Protein AF-A0A7W2R021-F1 (afdb_monomer_lite)

Secondary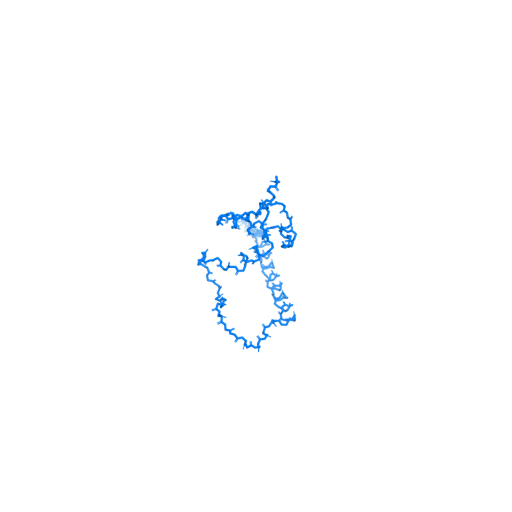 structure (DSSP, 8-state):
---------------HHHHHHHHHHHHHH---HHHHTTSTTPPPHHHHHHHHHS--S---------------------PPPHHHHHHHHHHHHHHHHHHHHHHHHHHHHHHS-------------

Sequence (125 aa):
MASKLTAAKQAKRYNHEERKKLIDEYLNSGVPLSNFCKTKGRPSYQAMKLWLNTPSTTSKTNSQEFFTSSTPASDDRNDPTEHELIQSIANSIAHLEIRLAALKEELEKLIIPPSSNNADFHHLH

Radius of gyration: 28.99 Å; chains: 1; bounding box: 82×42×95 Å

Organism: NCBI:txid2666183

Structure (mmCIF, N/CA/C/O backbone):
data_AF-A0A7W2R021-F1
#
_entry.id   AF-A0A7W2R021-F1
#
loop_
_atom_site.group_PDB
_atom_site.id
_atom_site.type_symbol
_atom_site.label_atom_id
_atom_site.label_alt_id
_atom_site.label_comp_id
_atom_site.label_asym_id
_atom_site.label_entity_id
_atom_site.label_seq_id
_atom_site.pdbx_PDB_ins_code
_atom_site.Cartn_x
_atom_site.Cartn_y
_atom_site.Cartn_z
_atom_site.occupancy
_atom_site.B_iso_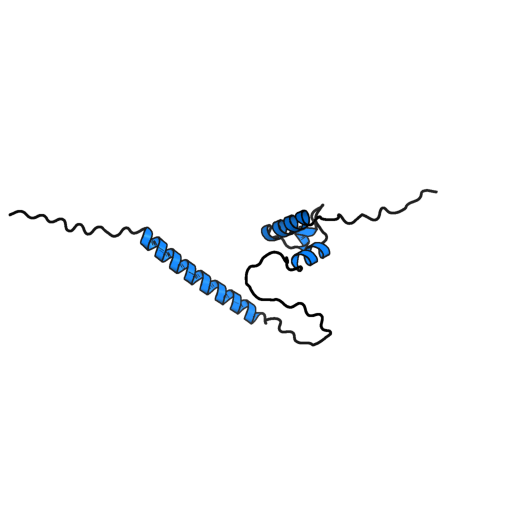or_equiv
_atom_site.auth_seq_id
_atom_site.auth_comp_id
_atom_site.auth_asym_id
_atom_site.auth_atom_id
_atom_site.pdbx_PDB_model_num
ATOM 1 N N . MET A 1 1 ? 19.622 -9.502 -50.542 1.00 35.41 1 MET A N 1
ATOM 2 C CA . MET A 1 1 ? 20.033 -9.846 -49.162 1.00 35.41 1 MET A CA 1
ATOM 3 C C . MET A 1 1 ? 19.155 -9.049 -48.203 1.00 35.41 1 MET A C 1
ATOM 5 O O . MET A 1 1 ? 19.283 -7.834 -48.152 1.00 35.41 1 MET A O 1
ATOM 9 N N . ALA A 1 2 ? 18.187 -9.693 -47.545 1.00 41.56 2 ALA A N 1
ATOM 10 C CA . ALA A 1 2 ? 17.242 -9.034 -46.642 1.00 41.56 2 ALA A CA 1
ATOM 11 C C . ALA A 1 2 ? 17.942 -8.640 -45.331 1.00 41.56 2 ALA A C 1
ATOM 13 O O . ALA A 1 2 ? 18.341 -9.511 -44.559 1.00 41.56 2 ALA A O 1
ATOM 14 N N . SER A 1 3 ? 18.108 -7.338 -45.085 1.00 44.47 3 SER A N 1
ATOM 15 C CA . SER A 1 3 ? 18.721 -6.836 -43.854 1.00 44.47 3 SER A CA 1
ATOM 16 C C . SER A 1 3 ? 17.718 -6.924 -42.701 1.00 44.47 3 SER A C 1
ATOM 18 O O . SER A 1 3 ? 16.858 -6.062 -42.524 1.00 44.47 3 SER A O 1
ATOM 20 N N . LYS A 1 4 ? 17.797 -8.016 -41.933 1.00 54.19 4 LYS A N 1
ATOM 21 C CA . LYS A 1 4 ? 17.194 -8.130 -40.602 1.00 54.19 4 LYS A CA 1
ATOM 22 C C . LYS A 1 4 ? 18.085 -7.372 -39.618 1.00 54.19 4 LYS A C 1
ATOM 24 O O . LYS A 1 4 ? 19.018 -7.947 -39.070 1.00 54.19 4 LYS A O 1
ATOM 29 N N . LEU A 1 5 ? 17.779 -6.103 -39.374 1.00 51.00 5 LEU A N 1
ATOM 30 C CA . LEU A 1 5 ? 18.285 -5.380 -38.209 1.00 51.00 5 LEU A CA 1
ATOM 31 C C . LEU A 1 5 ? 17.110 -5.089 -37.278 1.00 51.00 5 LEU A C 1
ATOM 33 O O . LEU A 1 5 ? 16.323 -4.166 -37.458 1.00 51.00 5 LEU A O 1
ATOM 37 N N . THR A 1 6 ? 16.985 -6.001 -36.319 1.00 44.50 6 THR A N 1
ATOM 38 C CA . THR A 1 6 ? 16.309 -5.896 -35.027 1.00 44.50 6 THR A CA 1
ATOM 39 C C . THR A 1 6 ? 16.040 -4.459 -34.583 1.00 44.50 6 THR A C 1
ATOM 41 O O . THR A 1 6 ? 16.941 -3.760 -34.121 1.00 44.50 6 THR A O 1
ATOM 44 N N . ALA A 1 7 ? 14.771 -4.052 -34.642 1.00 44.12 7 ALA A N 1
ATOM 45 C CA . ALA A 1 7 ? 14.272 -2.911 -33.892 1.00 44.12 7 ALA A CA 1
ATOM 46 C C . ALA A 1 7 ? 14.452 -3.217 -32.398 1.00 44.12 7 ALA A C 1
ATOM 48 O O . ALA A 1 7 ? 13.644 -3.927 -31.794 1.00 44.12 7 ALA A O 1
ATOM 49 N N . ALA A 1 8 ? 15.545 -2.728 -31.809 1.00 48.81 8 ALA A N 1
ATOM 50 C CA . ALA A 1 8 ? 15.694 -2.668 -30.366 1.00 48.81 8 ALA A CA 1
ATOM 51 C C . ALA A 1 8 ? 14.460 -1.936 -29.830 1.00 48.81 8 ALA A C 1
ATOM 53 O O . ALA A 1 8 ? 14.256 -0.753 -30.102 1.00 48.81 8 ALA A O 1
ATOM 54 N N . LYS A 1 9 ? 13.583 -2.690 -29.164 1.00 50.69 9 LYS A N 1
ATOM 55 C CA . LYS A 1 9 ? 12.313 -2.240 -28.599 1.00 50.69 9 LYS A CA 1
ATOM 56 C C . LYS A 1 9 ? 12.640 -1.092 -27.645 1.00 50.69 9 LYS A C 1
ATOM 58 O O . LYS A 1 9 ? 13.074 -1.342 -26.524 1.00 50.69 9 LYS A O 1
ATOM 63 N N . GLN A 1 10 ? 12.541 0.151 -28.121 1.00 52.88 10 GLN A N 1
ATOM 64 C CA . GLN A 1 10 ? 12.890 1.324 -27.328 1.00 52.88 10 GLN A CA 1
ATOM 65 C C . GLN A 1 10 ? 12.062 1.260 -26.046 1.00 52.88 10 GLN A C 1
ATOM 67 O O . GLN A 1 10 ? 10.831 1.223 -26.096 1.00 52.88 10 GLN A O 1
ATOM 72 N N . ALA A 1 11 ? 12.738 1.145 -24.902 1.00 59.03 11 ALA A N 1
ATOM 73 C CA . ALA A 1 11 ? 12.073 1.144 -23.612 1.00 59.03 11 ALA A CA 1
ATOM 74 C C . ALA A 1 11 ? 11.250 2.432 -23.528 1.00 59.03 11 ALA A C 1
ATOM 76 O O . ALA A 1 11 ? 11.811 3.524 -23.640 1.00 59.03 11 ALA A O 1
ATOM 77 N N . LYS A 1 12 ? 9.922 2.299 -23.402 1.00 68.00 12 LYS A N 1
ATOM 78 C CA . LYS A 1 12 ? 9.007 3.438 -23.278 1.00 68.00 12 LYS A CA 1
ATOM 79 C C . LYS A 1 12 ? 9.564 4.373 -22.203 1.00 68.00 12 LYS A C 1
ATOM 81 O O . LYS A 1 12 ? 9.716 3.971 -21.049 1.00 68.00 12 LYS A O 1
ATOM 86 N N . ARG A 1 13 ? 9.938 5.591 -22.599 1.00 77.12 13 ARG A N 1
ATOM 87 C CA . ARG A 1 13 ? 10.451 6.604 -21.677 1.00 77.12 13 ARG A CA 1
ATOM 88 C C . ARG A 1 13 ? 9.255 7.247 -20.995 1.00 77.12 13 ARG A C 1
ATOM 90 O O . ARG A 1 13 ? 8.522 7.986 -21.632 1.00 77.12 13 ARG A O 1
ATOM 97 N N . TYR A 1 14 ? 9.058 6.923 -19.723 1.00 82.62 14 TYR A N 1
ATOM 98 C CA . TYR A 1 14 ? 8.029 7.551 -18.900 1.00 82.62 14 TYR A CA 1
ATOM 99 C C . TYR A 1 14 ? 8.512 8.920 -18.435 1.00 82.62 14 TYR A C 1
ATOM 101 O O . TYR A 1 14 ? 9.616 9.022 -17.873 1.00 82.62 14 TYR A O 1
ATOM 109 N N . ASN A 1 15 ? 7.687 9.942 -18.642 1.00 85.75 15 ASN A N 1
ATOM 110 C CA . ASN A 1 15 ? 7.913 11.275 -18.101 1.00 85.75 15 ASN A CA 1
ATOM 111 C C . ASN A 1 15 ? 7.646 11.308 -16.584 1.00 85.75 15 ASN A C 1
ATOM 113 O O . ASN A 1 15 ? 7.045 10.384 -16.036 1.00 85.75 15 ASN A O 1
ATOM 117 N N . HIS A 1 16 ? 8.098 12.352 -15.887 1.00 83.56 16 HIS A N 1
ATOM 118 C CA . HIS A 1 16 ? 7.964 12.447 -14.428 1.00 83.56 16 HIS A CA 1
ATOM 119 C C . HIS A 1 16 ? 6.500 12.338 -13.956 1.00 83.56 16 HIS A C 1
ATOM 121 O O . HIS A 1 16 ? 6.200 11.563 -13.049 1.00 83.56 16 HIS A O 1
ATOM 127 N N . GLU A 1 17 ? 5.579 13.027 -14.632 1.00 85.88 17 GLU A N 1
ATOM 128 C CA . GLU A 1 17 ? 4.141 12.981 -14.330 1.00 85.88 17 GLU A CA 1
ATOM 129 C C . GLU A 1 17 ? 3.536 11.587 -14.536 1.00 85.88 17 GLU A C 1
ATOM 131 O O . GLU A 1 17 ? 2.771 11.100 -13.705 1.00 85.88 17 GLU A O 1
ATOM 136 N N . GLU A 1 18 ? 3.922 10.903 -15.617 1.00 87.75 18 GLU A N 1
ATOM 137 C CA . GLU A 1 18 ? 3.457 9.544 -15.898 1.00 87.75 18 GLU A CA 1
ATOM 138 C C . GLU A 1 18 ? 3.954 8.559 -14.839 1.00 87.75 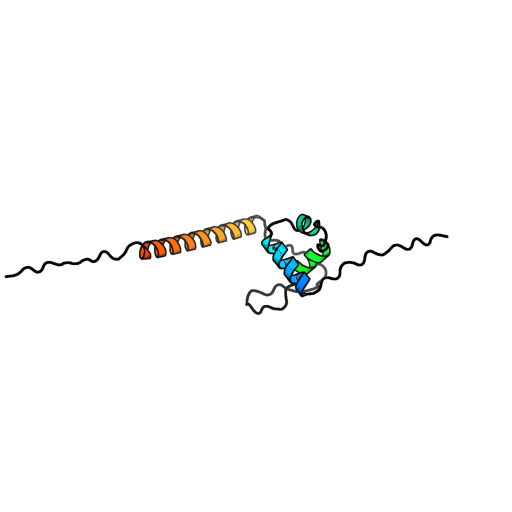18 GLU A C 1
ATOM 140 O O . GLU A 1 18 ? 3.201 7.683 -14.418 1.00 87.75 18 GLU A O 1
ATOM 145 N N . ARG A 1 19 ? 5.206 8.708 -14.382 1.00 89.12 19 ARG A N 1
ATOM 146 C CA . ARG A 1 19 ? 5.757 7.889 -13.293 1.00 89.12 19 ARG A CA 1
ATOM 147 C C . ARG A 1 19 ? 4.948 8.079 -12.021 1.00 89.12 19 ARG A C 1
ATOM 149 O O . ARG A 1 19 ? 4.528 7.086 -11.441 1.00 89.12 19 ARG A O 1
ATOM 156 N N . LYS A 1 20 ? 4.684 9.330 -11.632 1.00 88.12 20 LYS A N 1
ATOM 157 C CA . LYS A 1 20 ? 3.888 9.647 -10.441 1.00 88.12 20 LYS A CA 1
ATOM 158 C C . LYS A 1 20 ? 2.498 9.017 -10.519 1.00 88.12 20 LYS A C 1
ATOM 160 O O . LYS A 1 20 ? 2.123 8.266 -9.628 1.00 88.12 20 LYS A O 1
ATOM 165 N N . LYS A 1 21 ? 1.791 9.210 -11.637 1.00 90.62 21 LYS A N 1
ATOM 166 C CA . LYS A 1 21 ? 0.460 8.625 -11.851 1.00 90.62 21 LYS A CA 1
ATOM 167 C C . LYS A 1 21 ? 0.467 7.097 -11.751 1.00 90.62 21 LYS A C 1
ATOM 169 O O . LYS A 1 21 ? -0.445 6.517 -11.176 1.00 90.62 21 LYS A O 1
ATOM 174 N N . LEU A 1 22 ? 1.484 6.443 -12.310 1.00 90.69 22 LEU A N 1
ATOM 175 C CA . LEU A 1 22 ? 1.616 4.986 -12.269 1.00 90.69 22 LEU A CA 1
ATOM 176 C C . LEU A 1 22 ? 1.919 4.458 -10.862 1.00 90.69 22 LEU A C 1
ATOM 178 O O . LEU A 1 22 ? 1.430 3.384 -10.515 1.00 90.69 22 LEU A O 1
ATOM 182 N N . ILE A 1 23 ? 2.715 5.188 -10.078 1.00 90.56 23 ILE A N 1
ATOM 183 C CA . ILE A 1 23 ? 2.987 4.869 -8.672 1.00 90.56 23 ILE A CA 1
ATOM 184 C C . ILE A 1 23 ? 1.701 5.013 -7.857 1.00 90.56 23 ILE A C 1
ATOM 186 O O . ILE A 1 23 ? 1.319 4.067 -7.175 1.00 90.56 23 ILE A O 1
ATOM 190 N N . ASP A 1 24 ? 1.001 6.142 -7.992 1.00 91.06 24 ASP A N 1
ATOM 191 C CA . ASP A 1 24 ? -0.258 6.396 -7.287 1.00 91.06 24 ASP A CA 1
ATOM 192 C C . ASP A 1 24 ? -1.302 5.324 -7.629 1.00 91.06 24 ASP A C 1
ATOM 194 O O . ASP A 1 24 ? -1.964 4.774 -6.751 1.00 91.06 24 ASP A O 1
ATOM 198 N N . GLU A 1 25 ? -1.430 4.962 -8.905 1.00 91.88 25 GLU A N 1
ATOM 199 C CA . GLU A 1 25 ? -2.352 3.913 -9.337 1.00 91.88 25 GLU A CA 1
ATOM 200 C C . GLU A 1 25 ? -1.985 2.540 -8.756 1.00 91.88 25 GLU A C 1
ATOM 202 O O . GLU A 1 25 ? -2.868 1.805 -8.319 1.00 91.88 25 GLU A O 1
ATOM 207 N N . TYR A 1 26 ? -0.694 2.197 -8.707 1.00 91.69 26 TYR A N 1
ATOM 208 C CA . TYR A 1 26 ? -0.238 0.960 -8.075 1.00 91.69 26 TYR A CA 1
ATOM 209 C C . TYR A 1 26 ? -0.586 0.930 -6.582 1.00 91.69 26 TYR A C 1
ATOM 211 O O . TYR A 1 26 ? -1.192 -0.042 -6.128 1.00 91.69 26 TYR A O 1
ATOM 219 N N . LEU A 1 27 ? -0.280 2.000 -5.843 1.00 88.50 27 LEU A N 1
ATOM 220 C CA . LEU A 1 27 ? -0.547 2.095 -4.404 1.00 88.50 27 LEU A CA 1
ATOM 221 C C . LEU A 1 27 ? -2.043 1.970 -4.077 1.00 88.50 27 LEU A C 1
ATOM 223 O O . LEU A 1 27 ? -2.399 1.339 -3.088 1.00 88.50 27 LEU A O 1
ATOM 227 N N . ASN A 1 28 ? -2.916 2.499 -4.938 1.00 90.62 28 ASN A N 1
ATOM 228 C CA . ASN A 1 28 ? -4.368 2.406 -4.766 1.00 90.62 28 ASN A CA 1
ATOM 229 C C . ASN A 1 28 ? -4.969 1.070 -5.236 1.00 90.62 28 ASN A C 1
ATOM 231 O O . ASN A 1 28 ? -6.087 0.730 -4.860 1.00 90.62 28 ASN A O 1
ATOM 235 N N . SER A 1 29 ? -4.266 0.310 -6.080 1.00 88.38 29 SER A N 1
ATOM 236 C CA . SER A 1 29 ? -4.821 -0.898 -6.705 1.00 88.38 29 SER A CA 1
ATOM 237 C C . SER A 1 29 ? -4.881 -2.122 -5.788 1.00 88.38 29 SER A C 1
ATOM 239 O O . SER A 1 29 ? -5.651 -3.041 -6.057 1.00 88.38 29 SER A O 1
ATOM 241 N N . GLY A 1 30 ? -4.038 -2.184 -4.750 1.00 86.44 30 GLY A N 1
ATOM 242 C CA . GLY A 1 30 ? -3.931 -3.343 -3.855 1.00 86.44 30 GLY A CA 1
ATOM 243 C C . GLY A 1 30 ? -3.441 -4.639 -4.523 1.00 86.44 30 GLY A C 1
ATOM 244 O O . GLY A 1 30 ? -3.435 -5.691 -3.887 1.00 86.44 30 GLY A O 1
ATOM 245 N N . VAL A 1 31 ? -3.027 -4.600 -5.797 1.00 90.75 31 VAL A N 1
ATOM 246 C CA . VAL A 1 31 ? -2.529 -5.785 -6.509 1.00 90.75 31 VAL A CA 1
ATOM 247 C C . VAL A 1 31 ? -1.017 -5.944 -6.321 1.00 90.75 31 VAL A C 1
ATOM 249 O O . VAL A 1 31 ? -0.302 -4.947 -6.221 1.00 90.75 31 VAL A O 1
ATOM 252 N N . PRO A 1 32 ? -0.472 -7.174 -6.354 1.00 90.94 32 PRO A N 1
ATOM 253 C CA . PRO A 1 32 ? 0.972 -7.379 -6.291 1.00 90.94 32 PRO A CA 1
ATOM 254 C C . PRO A 1 32 ? 1.709 -6.687 -7.444 1.00 90.94 32 PRO A C 1
ATOM 256 O O . PRO A 1 32 ? 1.276 -6.757 -8.599 1.00 90.94 32 PRO A O 1
ATOM 259 N N . LEU A 1 33 ? 2.880 -6.108 -7.161 1.00 88.62 33 LEU A N 1
ATOM 260 C CA . LEU A 1 33 ? 3.722 -5.400 -8.139 1.00 88.62 33 LEU A CA 1
ATOM 261 C C . LEU A 1 33 ? 3.999 -6.220 -9.408 1.00 88.62 33 LEU A C 1
ATOM 263 O O . LEU A 1 33 ? 3.981 -5.706 -10.528 1.00 88.62 33 LEU A O 1
ATOM 267 N N . SER A 1 34 ? 4.217 -7.525 -9.242 1.00 89.38 34 SER A N 1
ATOM 268 C CA . SER A 1 34 ? 4.442 -8.461 -10.345 1.00 89.38 34 SER A CA 1
ATOM 269 C C . SER A 1 34 ? 3.239 -8.568 -11.284 1.00 89.38 34 SER A C 1
ATOM 271 O O . SER A 1 34 ? 3.426 -8.722 -12.488 1.00 89.38 34 SER A O 1
ATOM 273 N N . ASN A 1 35 ? 2.017 -8.464 -10.764 1.00 89.38 35 ASN A N 1
ATOM 274 C CA . ASN A 1 35 ? 0.791 -8.492 -11.554 1.00 89.38 35 ASN A CA 1
ATOM 275 C C . ASN A 1 35 ? 0.495 -7.122 -12.167 1.00 89.38 35 ASN A C 1
ATOM 277 O O . ASN A 1 35 ? 0.133 -7.055 -13.341 1.00 89.38 35 ASN A O 1
ATOM 281 N N . PHE A 1 36 ? 0.760 -6.037 -11.434 1.00 91.31 36 PHE A N 1
ATOM 282 C CA . PHE A 1 36 ? 0.643 -4.676 -11.954 1.00 91.31 36 PHE A CA 1
ATOM 283 C C . PHE A 1 36 ? 1.500 -4.481 -13.217 1.00 91.31 36 PHE A C 1
ATOM 285 O O . PHE A 1 36 ? 0.999 -4.076 -14.266 1.00 91.31 36 PHE A O 1
ATOM 292 N N . CYS A 1 37 ? 2.779 -4.866 -13.162 1.00 90.00 37 CYS A N 1
ATOM 293 C CA . CYS A 1 37 ? 3.736 -4.688 -14.259 1.00 90.00 37 CYS A CA 1
ATOM 294 C C . CYS A 1 37 ? 3.537 -5.631 -15.461 1.00 90.00 37 CYS A C 1
ATOM 296 O O . CYS A 1 37 ? 4.127 -5.392 -16.513 1.00 90.00 37 CYS A O 1
ATOM 298 N N . LYS A 1 38 ? 2.724 -6.692 -15.347 1.00 87.75 38 LYS A N 1
ATOM 299 C CA . LYS A 1 38 ? 2.416 -7.599 -16.475 1.00 87.75 38 LYS A CA 1
ATOM 300 C C . LYS A 1 38 ? 1.434 -6.992 -17.479 1.00 87.75 38 LYS A C 1
ATOM 302 O O . LYS A 1 38 ? 1.347 -7.465 -18.612 1.00 87.75 38 LYS A O 1
ATOM 307 N N . THR A 1 39 ? 0.697 -5.954 -17.086 1.00 85.38 39 THR A N 1
ATOM 308 C CA . THR A 1 39 ? -0.301 -5.318 -17.954 1.00 85.38 39 THR A CA 1
ATOM 309 C C . THR A 1 39 ? 0.380 -4.578 -19.111 1.00 85.38 39 THR A C 1
ATOM 311 O O . THR A 1 39 ? 1.384 -3.887 -18.930 1.00 85.38 39 THR A O 1
ATOM 314 N N . LYS A 1 40 ? -0.160 -4.705 -20.331 1.00 80.44 40 LYS A N 1
ATOM 315 C CA . LYS A 1 40 ? 0.398 -4.031 -21.515 1.00 80.44 40 LYS A CA 1
ATOM 316 C C . LYS A 1 40 ? 0.426 -2.512 -21.304 1.00 80.44 40 LYS A C 1
ATOM 318 O O . LYS A 1 40 ? -0.557 -1.922 -20.874 1.00 80.44 40 LYS A O 1
ATOM 323 N N . GLY A 1 41 ? 1.557 -1.883 -21.627 1.00 79.31 41 GLY A N 1
ATOM 324 C CA . GLY A 1 41 ? 1.747 -0.434 -21.483 1.00 79.31 41 GLY A CA 1
ATOM 325 C C . GLY A 1 41 ? 2.236 0.026 -20.106 1.00 79.31 41 GLY A C 1
ATOM 326 O O . GLY A 1 41 ? 2.417 1.232 -19.925 1.00 79.31 41 GLY A O 1
ATOM 327 N N . ARG A 1 42 ? 2.478 -0.909 -19.174 1.00 86.88 42 ARG A N 1
ATOM 328 C CA . ARG A 1 42 ? 3.057 -0.651 -17.849 1.00 86.88 42 ARG A CA 1
ATOM 329 C C . ARG A 1 42 ? 4.588 -0.699 -17.850 1.00 86.88 42 ARG A C 1
ATOM 331 O O . ARG A 1 42 ? 5.196 -1.280 -18.757 1.00 86.88 42 ARG A O 1
ATOM 338 N N . PRO A 1 43 ? 5.232 -0.066 -16.854 1.00 87.81 43 PRO A N 1
ATOM 339 C CA . PRO A 1 43 ? 6.676 -0.139 -16.681 1.00 87.81 43 PRO A CA 1
ATOM 340 C C . PRO A 1 43 ? 7.119 -1.558 -16.329 1.00 87.81 43 PRO A C 1
ATOM 342 O O . PRO A 1 43 ? 6.350 -2.356 -15.790 1.00 87.81 43 PRO A O 1
ATOM 345 N N . SER A 1 44 ? 8.389 -1.860 -16.605 1.00 88.75 44 SER A N 1
ATOM 346 C CA . SER A 1 44 ? 8.982 -3.116 -16.154 1.00 88.75 44 SER A CA 1
ATOM 347 C C . SER A 1 44 ? 8.997 -3.178 -14.627 1.00 88.75 44 SER A C 1
ATOM 349 O O . SER A 1 44 ? 9.074 -2.152 -13.949 1.00 88.75 44 SER A O 1
ATOM 351 N N . TYR A 1 45 ? 8.984 -4.398 -14.091 1.00 88.88 45 TYR A N 1
ATOM 352 C CA . TYR A 1 45 ? 9.068 -4.630 -12.650 1.00 88.88 45 TYR A CA 1
ATOM 353 C C . TYR A 1 45 ? 10.265 -3.911 -12.014 1.00 88.88 45 TYR A C 1
ATOM 355 O O . TYR A 1 45 ? 10.121 -3.255 -10.989 1.00 88.88 45 TYR A O 1
ATOM 363 N N . GLN A 1 46 ? 11.432 -3.971 -12.666 1.00 88.12 46 GLN A N 1
ATOM 364 C CA . GLN A 1 46 ? 12.652 -3.318 -12.182 1.00 88.12 46 GLN A CA 1
ATOM 365 C C . GLN A 1 46 ? 12.525 -1.790 -12.160 1.00 88.12 46 GLN A C 1
ATOM 367 O O . GLN A 1 46 ? 12.945 -1.157 -11.197 1.00 88.12 46 GLN A O 1
ATOM 372 N N . ALA A 1 47 ? 11.908 -1.197 -13.188 1.00 88.06 47 ALA A N 1
ATOM 373 C CA . ALA A 1 47 ? 11.689 0.246 -13.233 1.00 88.06 47 ALA A CA 1
ATOM 374 C C . ALA A 1 47 ? 10.709 0.698 -12.144 1.00 88.06 47 ALA A C 1
ATOM 376 O O . ALA A 1 47 ? 10.986 1.663 -11.441 1.00 88.06 47 ALA A O 1
ATOM 377 N N . MET A 1 48 ? 9.602 -0.027 -11.964 1.00 89.12 48 MET A N 1
ATOM 378 C CA . MET A 1 48 ? 8.619 0.312 -10.938 1.00 89.12 48 MET A CA 1
ATOM 379 C C . MET A 1 48 ? 9.183 0.130 -9.525 1.00 89.12 48 MET A C 1
ATOM 381 O O . MET A 1 48 ? 9.004 1.000 -8.679 1.00 89.12 48 MET A O 1
ATOM 385 N N . LYS A 1 49 ? 9.934 -0.952 -9.281 1.00 89.75 49 LYS A N 1
ATOM 386 C CA . LYS A 1 49 ? 10.635 -1.175 -8.010 1.00 89.75 49 LYS A CA 1
ATOM 387 C C . LYS A 1 49 ? 11.609 -0.033 -7.695 1.00 89.75 49 LYS A C 1
ATOM 389 O O . LYS A 1 49 ? 11.647 0.437 -6.565 1.00 89.75 49 LYS A O 1
ATOM 394 N N . LEU A 1 50 ? 12.361 0.441 -8.692 1.00 88.19 50 LEU A N 1
ATOM 395 C CA . LEU A 1 50 ? 13.265 1.581 -8.529 1.00 88.19 50 LEU A CA 1
ATOM 396 C C . LEU A 1 50 ? 12.504 2.862 -8.159 1.00 88.19 50 LEU A C 1
ATOM 398 O O . LEU A 1 50 ? 12.937 3.591 -7.272 1.00 88.19 50 LEU A O 1
ATOM 402 N N . TRP A 1 51 ? 11.374 3.134 -8.814 1.00 90.06 51 TRP A N 1
ATOM 403 C CA . TRP A 1 51 ? 10.582 4.336 -8.541 1.00 90.06 51 TRP A CA 1
ATOM 404 C C . TRP A 1 51 ? 9.957 4.335 -7.148 1.00 90.06 51 TRP A C 1
ATOM 406 O O . TRP A 1 51 ? 9.943 5.377 -6.507 1.00 90.06 51 TRP A O 1
ATOM 416 N N . LEU A 1 52 ? 9.500 3.177 -6.665 1.00 87.69 52 LEU A N 1
ATOM 417 C CA . LEU A 1 52 ? 8.962 3.029 -5.309 1.00 87.69 52 LEU A CA 1
ATOM 418 C C . LEU A 1 52 ? 10.035 3.209 -4.226 1.00 87.69 52 LEU A C 1
ATOM 420 O O . LEU A 1 52 ? 9.739 3.721 -3.154 1.00 87.69 52 LEU A O 1
ATOM 424 N N . ASN A 1 53 ? 11.280 2.827 -4.517 1.00 83.75 53 ASN A N 1
ATOM 425 C CA . ASN A 1 53 ? 12.405 2.958 -3.588 1.00 83.75 53 ASN A CA 1
ATOM 426 C C . ASN A 1 53 ? 13.087 4.333 -3.637 1.00 83.75 53 ASN A C 1
ATOM 428 O O . ASN A 1 53 ? 13.997 4.585 -2.852 1.00 83.75 53 ASN A O 1
ATOM 432 N N . THR A 1 54 ? 12.714 5.203 -4.577 1.00 77.38 54 THR A N 1
ATOM 433 C CA . THR A 1 54 ? 13.305 6.540 -4.666 1.00 77.38 54 THR A CA 1
ATOM 434 C C . THR A 1 54 ? 12.507 7.467 -3.749 1.00 77.38 54 THR A C 1
ATOM 436 O O . THR A 1 54 ? 11.345 7.737 -4.060 1.00 77.38 54 THR A O 1
ATOM 439 N N . PRO A 1 55 ? 13.073 7.971 -2.636 1.00 59.06 55 PRO A N 1
ATOM 440 C CA . PRO A 1 55 ? 12.366 8.923 -1.792 1.00 59.06 55 PRO A CA 1
ATOM 441 C C . PRO A 1 55 ? 12.049 10.169 -2.626 1.00 59.06 55 PRO A C 1
ATOM 443 O O . PRO A 1 55 ? 12.947 10.820 -3.162 1.00 59.06 55 PRO A O 1
ATOM 446 N N . SER A 1 56 ? 10.759 10.471 -2.788 1.00 57.75 56 SER A N 1
ATOM 447 C CA . SER A 1 56 ? 10.308 11.696 -3.446 1.00 57.75 56 SER A CA 1
ATOM 448 C C . SER A 1 56 ? 10.862 12.888 -2.666 1.00 57.75 56 SER A C 1
ATOM 450 O O . SER A 1 56 ? 10.393 13.199 -1.575 1.00 57.75 56 SER A O 1
ATOM 452 N N . THR A 1 57 ? 11.857 13.578 -3.217 1.00 51.00 57 THR A N 1
ATOM 453 C CA . THR A 1 57 ? 12.515 14.745 -2.601 1.00 51.00 57 THR A CA 1
ATOM 454 C C . THR A 1 57 ? 11.622 15.992 -2.535 1.00 51.00 57 THR A C 1
ATOM 456 O O . THR A 1 57 ? 12.091 17.088 -2.244 1.00 51.00 57 THR A O 1
ATOM 459 N N . THR A 1 58 ? 10.315 15.854 -2.768 1.00 49.50 58 THR A N 1
ATOM 460 C CA . THR A 1 58 ? 9.328 16.933 -2.660 1.00 49.50 58 THR A CA 1
ATOM 461 C C . THR A 1 58 ? 8.179 16.520 -1.749 1.00 49.50 58 THR A C 1
ATOM 463 O O . THR A 1 58 ? 7.101 16.184 -2.217 1.00 49.50 58 THR A O 1
ATOM 466 N N . SER A 1 59 ? 8.440 16.547 -0.442 1.00 41.94 59 SER A N 1
ATOM 467 C CA . SER A 1 59 ? 7.462 16.862 0.608 1.00 41.94 59 SER A CA 1
ATOM 468 C C . SER A 1 59 ? 8.216 17.121 1.908 1.00 41.94 59 SER A C 1
ATOM 470 O O . SER A 1 59 ? 8.693 16.201 2.565 1.00 41.94 59 SER A O 1
ATOM 472 N N . LYS A 1 60 ? 8.324 18.398 2.294 1.00 48.88 60 LYS A N 1
ATOM 473 C CA . LYS A 1 60 ? 8.593 18.780 3.682 1.00 48.88 60 LYS A CA 1
ATOM 474 C C . LYS A 1 60 ? 7.394 18.333 4.514 1.00 48.88 60 LYS A C 1
ATOM 476 O O . LYS A 1 60 ? 6.433 19.079 4.675 1.00 48.88 60 LYS A O 1
ATOM 481 N N . THR A 1 61 ? 7.429 17.121 5.041 1.00 45.25 61 THR A N 1
ATOM 482 C CA . THR A 1 61 ? 6.619 16.772 6.204 1.00 45.25 61 THR A CA 1
ATOM 483 C C . THR A 1 61 ? 7.451 15.844 7.065 1.00 45.25 61 THR A C 1
ATOM 485 O O . THR A 1 61 ? 7.786 14.730 6.687 1.00 45.25 61 THR A O 1
ATOM 488 N N . ASN A 1 62 ? 7.866 16.425 8.180 1.00 50.56 62 ASN A N 1
ATOM 489 C CA . ASN A 1 62 ? 8.586 15.852 9.298 1.00 50.56 62 ASN A CA 1
ATOM 490 C C . ASN A 1 62 ? 8.187 14.391 9.560 1.00 50.56 62 ASN A C 1
ATOM 492 O O . ASN A 1 62 ? 7.076 14.157 10.027 1.00 50.56 62 ASN A O 1
ATOM 496 N N . SER A 1 63 ? 9.066 13.440 9.233 1.00 46.41 63 SER A N 1
ATOM 497 C CA . SER A 1 63 ? 9.133 12.088 9.807 1.00 46.41 63 SER A CA 1
ATOM 498 C C . SER A 1 63 ? 10.404 11.397 9.309 1.00 46.41 63 SER A C 1
ATOM 500 O O . SER A 1 63 ? 10.420 10.802 8.240 1.00 46.41 63 SER A O 1
ATOM 502 N N . GLN A 1 64 ? 11.453 11.533 10.121 1.00 45.06 64 GLN A N 1
ATOM 503 C CA . GLN A 1 64 ? 12.534 10.568 10.333 1.00 45.06 64 GLN A CA 1
ATOM 504 C C . GLN A 1 64 ? 13.368 10.151 9.108 1.00 45.06 64 GLN A C 1
ATOM 506 O O . GLN A 1 64 ? 12.967 9.364 8.256 1.00 45.06 64 GLN A O 1
ATOM 511 N N . GLU A 1 65 ? 14.587 10.686 9.071 1.00 55.84 65 GLU A N 1
ATOM 512 C CA . GLU A 1 65 ? 15.602 10.395 8.067 1.00 55.84 65 GLU A CA 1
ATOM 513 C C . GLU A 1 65 ? 15.891 8.893 7.963 1.00 55.84 65 GLU A C 1
ATOM 515 O O . GLU A 1 65 ? 16.252 8.251 8.950 1.00 55.84 65 GLU A O 1
ATOM 520 N N . PHE A 1 66 ? 15.772 8.342 6.751 1.00 50.03 66 PHE A N 1
ATOM 521 C CA . PHE A 1 66 ? 16.291 7.018 6.429 1.00 50.03 66 PHE A CA 1
ATOM 522 C C . PHE A 1 66 ? 17.496 7.168 5.498 1.00 50.03 66 PHE A C 1
ATOM 524 O O . PHE A 1 66 ? 17.400 7.633 4.362 1.00 50.03 66 PHE A O 1
ATOM 531 N N . PHE A 1 67 ? 18.640 6.823 6.076 1.00 52.25 67 PHE A N 1
ATOM 532 C CA . PHE A 1 67 ? 20.011 6.977 5.617 1.00 52.25 67 PHE A CA 1
ATOM 533 C C . PHE A 1 67 ? 20.277 6.561 4.163 1.00 52.25 67 PHE A C 1
ATOM 535 O O . PHE A 1 67 ? 20.069 5.417 3.763 1.00 52.25 67 PHE A O 1
ATOM 542 N N . THR A 1 68 ? 20.912 7.465 3.418 1.00 57.66 68 THR A N 1
ATOM 543 C CA . THR A 1 68 ? 21.864 7.109 2.363 1.00 57.66 68 THR A CA 1
ATOM 544 C C . THR A 1 68 ? 23.254 6.993 2.985 1.00 57.66 68 THR A C 1
ATOM 546 O O . THR A 1 68 ? 23.862 8.015 3.290 1.00 57.66 68 THR A O 1
ATOM 549 N N . SER A 1 69 ? 23.781 5.779 3.127 1.00 42.53 69 SER A N 1
ATOM 550 C CA . SER A 1 69 ? 25.224 5.571 3.273 1.00 42.53 69 SER A CA 1
ATOM 551 C C . SER A 1 69 ? 25.642 4.335 2.495 1.00 42.53 69 SER A C 1
ATOM 553 O O . SER A 1 69 ? 25.354 3.201 2.864 1.00 42.53 69 SER A O 1
ATOM 555 N N . SER A 1 70 ? 26.323 4.591 1.383 1.00 50.28 70 SER A N 1
ATOM 556 C CA . SER A 1 70 ? 27.150 3.621 0.685 1.00 50.28 70 SER A CA 1
ATOM 557 C C . SER A 1 70 ? 28.360 3.303 1.567 1.00 50.28 70 SER A C 1
ATOM 559 O O . SER A 1 70 ? 29.351 4.030 1.541 1.00 50.28 70 SER A O 1
ATOM 561 N N . THR A 1 71 ? 28.289 2.229 2.346 1.00 42.19 71 THR A N 1
ATOM 562 C CA . THR A 1 71 ? 29.436 1.645 3.056 1.00 42.19 71 THR A CA 1
ATOM 563 C C . THR A 1 71 ? 29.571 0.170 2.667 1.00 42.19 71 THR A C 1
ATOM 565 O O . THR A 1 71 ? 28.564 -0.538 2.596 1.00 42.19 71 THR A O 1
ATOM 568 N N . PRO A 1 72 ? 30.787 -0.318 2.357 1.00 43.62 72 PRO A N 1
ATOM 569 C CA . PRO A 1 72 ? 31.005 -1.722 2.047 1.00 43.62 72 PRO A CA 1
ATOM 570 C C . PRO A 1 72 ? 30.968 -2.546 3.340 1.00 43.62 72 PRO A C 1
ATOM 572 O O . PRO A 1 72 ? 31.566 -2.154 4.334 1.00 43.62 72 PRO A O 1
ATOM 575 N N . ALA A 1 73 ? 30.264 -3.680 3.285 1.00 49.56 73 ALA A N 1
ATOM 576 C CA . ALA A 1 73 ? 30.331 -4.823 4.198 1.00 49.56 73 ALA A CA 1
ATOM 577 C C . ALA A 1 73 ? 30.630 -4.513 5.682 1.00 49.56 73 ALA A C 1
ATOM 579 O O . ALA A 1 73 ? 31.773 -4.544 6.135 1.00 49.56 73 ALA A O 1
ATOM 580 N N . SER A 1 74 ? 29.575 -4.348 6.474 1.00 40.22 74 SER A N 1
ATOM 581 C CA . SER A 1 74 ? 29.569 -4.843 7.850 1.00 40.22 74 SER A CA 1
ATOM 582 C C . SER A 1 74 ? 28.221 -5.502 8.096 1.00 40.22 74 SER A C 1
ATOM 584 O O . SER A 1 74 ? 27.165 -4.925 7.853 1.00 40.22 74 SER A O 1
ATOM 586 N N . ASP A 1 75 ? 28.322 -6.774 8.439 1.00 45.56 75 ASP A N 1
ATOM 587 C CA . ASP A 1 75 ? 27.262 -7.687 8.815 1.00 45.56 75 ASP A CA 1
ATOM 588 C C . ASP A 1 75 ? 26.628 -7.167 10.112 1.00 45.56 75 ASP A C 1
ATOM 590 O O . ASP A 1 75 ? 27.213 -7.305 11.180 1.00 45.56 75 ASP A O 1
ATOM 5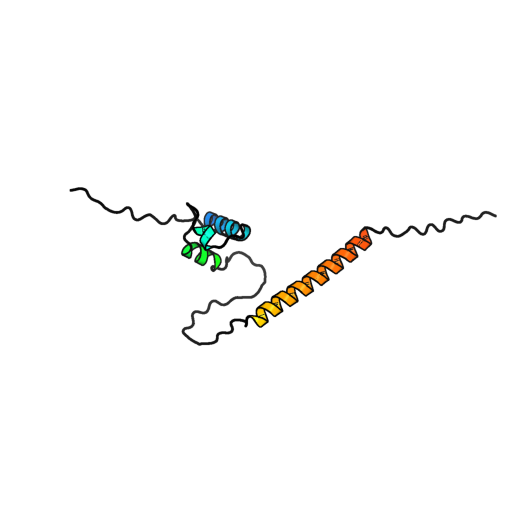94 N N . ASP A 1 76 ? 25.487 -6.487 10.017 1.00 43.97 76 ASP A N 1
ATOM 595 C CA . ASP A 1 76 ? 24.639 -6.215 11.179 1.00 43.97 76 ASP A CA 1
ATOM 596 C C . ASP A 1 76 ? 23.178 -6.220 10.728 1.00 43.97 76 ASP A C 1
ATOM 598 O O . ASP A 1 76 ? 22.560 -5.203 10.399 1.00 43.97 76 ASP A O 1
ATOM 602 N N . ARG A 1 77 ? 22.651 -7.438 10.578 1.00 49.72 77 ARG A N 1
ATOM 603 C CA . ARG A 1 77 ? 21.240 -7.688 10.301 1.00 49.72 77 ARG A CA 1
ATOM 604 C C . ARG A 1 77 ? 20.420 -7.334 11.534 1.00 49.72 77 ARG A C 1
ATOM 606 O O . ARG A 1 77 ? 20.024 -8.214 12.290 1.00 49.72 77 ARG A O 1
ATOM 613 N N . ASN A 1 78 ? 20.096 -6.058 11.678 1.00 53.75 78 ASN A N 1
ATOM 614 C CA . ASN A 1 78 ? 18.987 -5.628 12.518 1.00 53.75 78 ASN A CA 1
ATOM 615 C C . ASN A 1 78 ? 17.686 -5.647 11.691 1.00 53.75 78 ASN A C 1
ATOM 617 O O . ASN A 1 78 ? 16.992 -4.640 11.557 1.00 53.75 78 ASN A O 1
ATOM 621 N N . ASP A 1 79 ? 17.413 -6.785 11.041 1.00 60.81 79 ASP A N 1
ATOM 622 C CA . ASP A 1 79 ? 16.074 -7.073 10.526 1.00 60.81 79 ASP A CA 1
ATOM 623 C C . ASP A 1 79 ? 15.201 -7.315 11.766 1.00 60.81 79 ASP A C 1
ATOM 625 O O . ASP A 1 79 ? 15.521 -8.236 12.527 1.00 60.81 79 ASP A O 1
ATOM 629 N N . PRO A 1 80 ? 14.146 -6.513 12.016 1.00 60.22 80 PRO A N 1
ATOM 630 C CA . PRO A 1 80 ? 13.281 -6.735 13.165 1.00 60.22 80 PRO A CA 1
ATOM 631 C C . PRO A 1 80 ? 12.760 -8.163 13.089 1.00 60.22 80 PRO A C 1
ATOM 633 O O . PRO A 1 80 ? 12.214 -8.591 12.065 1.00 60.22 80 PRO A O 1
ATOM 636 N N . THR A 1 81 ? 12.986 -8.924 14.159 1.00 73.69 81 THR A N 1
ATOM 637 C CA . THR A 1 81 ? 12.521 -10.310 14.213 1.00 73.69 81 THR A CA 1
ATOM 638 C C . THR A 1 81 ? 11.013 -10.330 13.970 1.00 73.69 81 THR A C 1
ATOM 640 O O . THR A 1 81 ? 10.298 -9.395 14.328 1.00 73.69 81 THR A O 1
ATOM 643 N N . GLU A 1 82 ? 10.500 -11.393 13.352 1.00 76.88 82 GLU A N 1
ATOM 644 C CA . GLU A 1 82 ? 9.066 -11.547 13.063 1.00 76.88 82 GLU A CA 1
ATOM 645 C C . GLU A 1 82 ? 8.184 -11.215 14.284 1.00 76.88 82 GLU A C 1
ATOM 647 O O . GLU A 1 82 ? 7.129 -10.596 14.159 1.00 76.88 82 GLU A O 1
ATOM 652 N N . HIS A 1 83 ? 8.678 -11.530 15.483 1.00 75.12 83 HIS A N 1
ATOM 653 C CA . HIS A 1 83 ? 8.045 -11.202 16.753 1.00 75.12 83 HIS A CA 1
ATOM 654 C C . HIS A 1 83 ? 7.910 -9.690 17.015 1.00 75.12 83 HIS A C 1
ATOM 656 O O . HIS A 1 83 ? 6.873 -9.243 17.500 1.00 75.12 83 HIS A O 1
ATOM 662 N N . GLU A 1 84 ? 8.918 -8.878 16.698 1.00 80.44 84 GLU A N 1
ATOM 663 C CA . GLU A 1 84 ? 8.856 -7.416 16.843 1.00 80.44 84 GLU A CA 1
ATOM 664 C C . GLU A 1 84 ? 7.855 -6.792 15.868 1.00 80.44 84 GLU A C 1
ATOM 666 O O . GLU A 1 84 ? 7.118 -5.873 16.235 1.00 80.44 84 GLU A O 1
ATOM 671 N N . LEU A 1 85 ? 7.764 -7.331 14.648 1.00 86.81 85 LEU A N 1
ATOM 672 C CA . LEU A 1 85 ? 6.761 -6.912 13.669 1.00 86.81 85 LEU A CA 1
ATOM 673 C C . LEU A 1 85 ? 5.346 -7.251 14.146 1.00 86.81 85 LEU A C 1
ATOM 675 O O . LEU A 1 85 ? 4.469 -6.386 14.125 1.00 86.81 85 LEU A O 1
ATOM 679 N N . ILE A 1 86 ? 5.130 -8.475 14.635 1.00 88.81 86 ILE A N 1
ATOM 680 C CA . ILE A 1 86 ? 3.845 -8.896 15.208 1.00 88.81 86 ILE A CA 1
ATOM 681 C C . ILE A 1 86 ? 3.478 -8.012 16.405 1.00 88.81 86 ILE A C 1
ATOM 683 O O . ILE A 1 86 ? 2.341 -7.547 16.496 1.00 88.81 86 ILE A O 1
ATOM 687 N N . GLN A 1 87 ? 4.436 -7.716 17.286 1.00 90.44 87 GLN A N 1
ATOM 688 C CA . GLN A 1 87 ? 4.206 -6.854 18.443 1.00 90.44 87 GLN A CA 1
ATOM 689 C C . GLN A 1 87 ? 3.846 -5.422 18.025 1.00 90.44 87 GLN A C 1
ATOM 691 O O . GLN A 1 87 ? 2.944 -4.814 18.600 1.00 90.44 87 GLN A O 1
ATOM 696 N N . SER A 1 88 ? 4.512 -4.885 17.002 1.00 88.88 88 SER A N 1
ATOM 697 C CA . SER A 1 88 ? 4.213 -3.558 16.454 1.00 88.88 88 SER A CA 1
ATOM 698 C C . SER A 1 88 ? 2.801 -3.483 15.862 1.00 88.88 88 SER A C 1
ATOM 700 O O . SER A 1 88 ? 2.057 -2.527 16.113 1.00 88.88 88 SER A O 1
ATOM 702 N N . ILE A 1 89 ? 2.384 -4.530 15.143 1.00 93.62 89 ILE A N 1
ATOM 703 C CA . ILE A 1 89 ? 1.020 -4.655 14.617 1.00 93.62 89 ILE A CA 1
ATOM 704 C C . ILE A 1 89 ? 0.009 -4.738 15.769 1.00 93.62 89 ILE A C 1
ATOM 706 O O . ILE A 1 89 ? -0.975 -3.998 15.763 1.00 93.62 89 ILE A O 1
ATOM 710 N N . ALA A 1 90 ? 0.262 -5.569 16.783 1.00 93.19 90 ALA A N 1
ATOM 711 C CA . ALA A 1 90 ? -0.616 -5.709 17.945 1.00 93.19 90 ALA A CA 1
ATOM 712 C C . ALA A 1 90 ? -0.796 -4.378 18.698 1.00 93.19 90 ALA A C 1
ATOM 714 O O . ALA A 1 90 ? -1.920 -3.989 19.018 1.00 93.19 90 ALA A O 1
ATOM 715 N N . ASN A 1 91 ? 0.292 -3.631 18.902 1.00 93.00 91 ASN A N 1
ATOM 716 C CA . ASN A 1 91 ? 0.252 -2.311 19.533 1.00 93.00 91 ASN A CA 1
ATOM 717 C C . ASN A 1 91 ? -0.562 -1.309 18.701 1.00 93.00 91 ASN A C 1
ATOM 719 O O . ASN A 1 91 ? -1.329 -0.515 19.250 1.00 93.00 91 ASN A O 1
ATOM 723 N N . SER A 1 92 ? -0.423 -1.363 17.375 1.00 94.19 92 SER A N 1
ATOM 724 C CA . SER A 1 92 ? -1.177 -0.503 16.460 1.00 94.19 92 SER A CA 1
ATOM 725 C C . SER A 1 92 ? -2.677 -0.798 16.519 1.00 94.19 92 SER A C 1
ATOM 727 O O . SER A 1 92 ? -3.478 0.134 16.571 1.00 94.19 92 SER A O 1
ATOM 729 N N . ILE A 1 93 ? -3.063 -2.076 16.571 1.00 96.81 93 ILE A N 1
ATOM 730 C CA . ILE A 1 93 ? -4.462 -2.498 16.715 1.00 96.81 93 ILE A CA 1
ATOM 731 C C . ILE A 1 93 ? -5.038 -1.980 18.035 1.00 96.81 93 ILE A C 1
ATOM 733 O O . ILE A 1 93 ? -6.057 -1.294 18.015 1.00 96.81 93 ILE A O 1
ATOM 737 N N . ALA A 1 94 ? -4.349 -2.209 19.155 1.00 95.19 94 ALA A N 1
ATOM 738 C CA . ALA A 1 94 ? -4.813 -1.755 20.465 1.00 95.19 94 ALA A CA 1
ATOM 739 C C . ALA A 1 94 ? -5.017 -0.229 20.509 1.00 95.19 94 ALA A C 1
ATOM 741 O O . ALA A 1 94 ? -6.021 0.267 21.020 1.00 95.19 94 ALA A O 1
ATOM 742 N N . HIS A 1 95 ? -4.096 0.538 19.917 1.00 94.62 95 HIS A N 1
ATOM 743 C CA . HIS A 1 95 ? -4.234 1.991 19.845 1.00 94.62 95 HIS A CA 1
ATO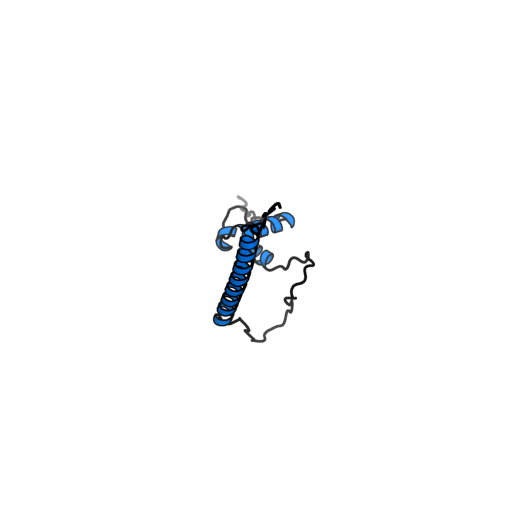M 744 C C . HIS A 1 95 ? -5.448 2.429 19.008 1.00 94.62 95 HIS A C 1
ATOM 746 O O . HIS A 1 95 ? -6.161 3.364 19.384 1.00 94.62 95 HIS A O 1
ATOM 752 N N . LEU A 1 96 ? -5.709 1.756 17.883 1.00 96.69 96 LEU A N 1
ATOM 753 C CA . LEU A 1 96 ? -6.876 2.033 17.044 1.00 96.69 96 LEU A CA 1
ATOM 754 C C . LEU A 1 96 ? -8.189 1.692 17.753 1.00 96.69 96 LEU A C 1
ATOM 756 O O . LEU A 1 96 ? -9.140 2.467 17.657 1.00 96.69 96 LEU A O 1
ATOM 760 N N . GLU A 1 97 ? -8.237 0.588 18.495 1.00 95.75 97 GLU A N 1
ATOM 761 C CA . GLU A 1 97 ? -9.412 0.196 19.279 1.00 95.75 97 GLU A CA 1
ATOM 762 C C . GLU A 1 97 ? -9.750 1.233 20.355 1.00 95.75 97 GLU A C 1
ATOM 764 O O . GLU A 1 97 ? -10.909 1.630 20.477 1.00 95.75 97 GLU A O 1
ATOM 769 N N . ILE A 1 98 ? -8.742 1.750 21.067 1.00 94.19 98 ILE A N 1
ATOM 770 C CA . ILE A 1 98 ? -8.925 2.824 22.057 1.00 94.19 98 ILE A CA 1
ATOM 771 C C . ILE A 1 98 ? -9.494 4.083 21.393 1.00 94.19 98 ILE A C 1
ATOM 773 O O . ILE A 1 98 ? -10.457 4.670 21.888 1.00 94.19 98 ILE A O 1
ATOM 777 N N . ARG A 1 99 ? -8.936 4.496 20.247 1.00 95.38 99 ARG A N 1
ATOM 778 C CA . ARG A 1 99 ? -9.428 5.673 19.511 1.00 95.38 99 ARG A CA 1
ATOM 779 C C . ARG A 1 99 ? -10.862 5.488 19.028 1.00 95.38 99 ARG A C 1
ATOM 781 O O . ARG A 1 99 ? -11.648 6.429 19.073 1.00 95.38 99 ARG A O 1
ATOM 788 N N . LEU A 1 100 ? -11.205 4.287 18.576 1.00 95.25 100 LEU A N 1
ATOM 789 C CA . LEU A 1 100 ? -12.554 3.956 18.138 1.00 95.25 100 LEU A CA 1
ATOM 790 C C . LEU A 1 100 ? -13.543 3.995 19.310 1.00 95.25 100 LEU A C 1
ATOM 792 O O . LEU A 1 100 ? -14.640 4.525 19.148 1.00 95.25 100 LEU A O 1
ATOM 796 N N . ALA A 1 101 ? -13.159 3.486 20.482 1.00 93.62 101 ALA A N 1
ATOM 797 C CA . ALA A 1 101 ? -13.977 3.568 21.690 1.00 93.62 101 ALA A CA 1
ATOM 798 C C . ALA A 1 101 ? -14.237 5.024 22.109 1.00 93.62 101 ALA A C 1
ATOM 800 O O . ALA A 1 101 ? -15.388 5.388 22.337 1.00 93.62 101 ALA A O 1
ATOM 801 N N . ALA A 1 102 ? -13.203 5.871 22.112 1.00 93.75 102 ALA A N 1
ATOM 802 C CA . ALA A 1 102 ? -13.345 7.294 22.424 1.00 93.75 102 ALA A CA 1
ATOM 803 C C . ALA A 1 102 ? -14.306 8.007 21.455 1.00 93.75 102 ALA A C 1
ATOM 805 O O . ALA A 1 102 ? -15.208 8.722 21.882 1.00 93.75 102 ALA A O 1
ATOM 806 N N . LEU A 1 103 ? -14.176 7.751 20.148 1.00 93.31 103 LEU A N 1
ATOM 807 C CA . LEU A 1 103 ? -15.076 8.324 19.142 1.00 93.31 103 LEU A CA 1
ATOM 808 C C . LEU A 1 103 ? -16.522 7.836 19.294 1.00 93.31 103 LEU A C 1
ATOM 810 O O . LEU A 1 103 ? -17.453 8.607 19.067 1.00 93.31 103 LEU A O 1
ATOM 814 N N . LYS A 1 104 ? -16.733 6.570 19.675 1.00 92.19 104 LYS A N 1
ATOM 815 C CA . LYS A 1 104 ? -18.078 6.052 19.970 1.00 92.19 104 LYS A CA 1
ATOM 816 C C . LYS A 1 104 ? -18.701 6.754 21.171 1.00 92.19 104 LYS A C 1
ATOM 818 O O . LYS A 1 104 ? -19.862 7.134 21.095 1.00 92.19 104 LYS A O 1
ATOM 823 N N . GLU A 1 105 ? -17.933 6.970 22.235 1.00 90.38 105 GLU A N 1
ATOM 824 C CA . GLU A 1 105 ? -18.404 7.690 23.421 1.00 90.38 105 GLU A CA 1
ATOM 825 C C . GLU A 1 105 ? -18.771 9.148 23.091 1.00 90.38 105 GLU A C 1
ATOM 827 O O . GLU A 1 105 ? -19.808 9.651 23.523 1.00 90.38 105 GLU A O 1
ATOM 832 N N . GLU A 1 106 ? -17.955 9.834 22.286 1.00 88.56 106 GLU A N 1
ATOM 833 C CA . GLU A 1 106 ? -18.268 11.186 21.805 1.00 88.56 106 GLU A CA 1
ATOM 834 C C . GLU A 1 106 ? -19.547 11.216 20.957 1.00 88.56 106 GLU A C 1
ATOM 836 O O . GLU A 1 106 ? -20.371 12.120 21.107 1.00 88.56 106 GLU A O 1
ATOM 841 N N . LEU A 1 107 ? -19.752 10.209 20.107 1.00 87.12 107 LEU A N 1
ATOM 842 C CA . LEU A 1 107 ? -20.963 10.076 19.302 1.00 87.12 107 LEU A CA 1
ATOM 843 C C . LEU A 1 107 ? -22.204 9.823 20.175 1.00 87.12 107 LEU A C 1
ATOM 845 O O . LEU A 1 107 ? -23.245 10.436 19.950 1.00 87.12 107 LEU A O 1
ATOM 849 N N . GLU A 1 108 ? -22.102 8.973 21.197 1.00 85.50 108 GLU A N 1
ATOM 850 C CA . GLU A 1 108 ? -23.190 8.725 22.152 1.00 85.50 108 GLU A CA 1
ATOM 851 C C . GLU A 1 108 ? -23.573 9.994 22.927 1.00 85.50 108 GLU A C 1
ATOM 853 O O . GLU A 1 108 ? -24.761 10.288 23.069 1.00 85.50 108 GLU A O 1
ATOM 858 N N . LYS A 1 109 ? -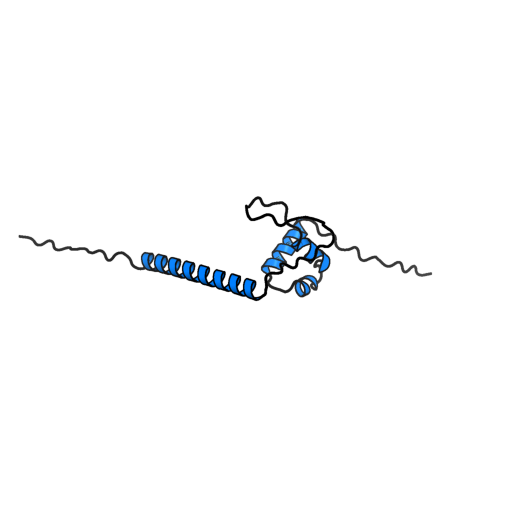22.589 10.805 23.339 1.00 81.00 109 LYS A N 1
ATOM 859 C CA . LYS A 1 109 ? -22.825 12.117 23.974 1.00 81.00 109 LYS A CA 1
ATOM 860 C C . LYS A 1 109 ? -23.562 13.101 23.065 1.00 81.00 109 LYS A C 1
ATOM 862 O O . LYS A 1 109 ? -24.284 13.958 23.562 1.00 81.00 109 LYS A O 1
ATOM 867 N N . LEU A 1 110 ? -23.372 13.002 21.750 1.00 79.38 110 LEU A N 1
ATOM 868 C CA . LEU A 1 110 ? -24.062 13.843 20.768 1.00 79.38 110 LEU A CA 1
ATOM 869 C C . LEU A 1 110 ? -25.477 13.339 20.450 1.00 79.38 110 LEU A C 1
ATOM 871 O O . LEU A 1 110 ? -26.344 14.138 20.103 1.00 79.38 110 LEU A O 1
ATOM 875 N N . ILE A 1 111 ? -25.711 12.027 20.550 1.00 79.44 111 ILE A N 1
ATOM 876 C CA . ILE A 1 111 ? -27.000 11.396 20.229 1.00 79.44 111 ILE A CA 1
ATOM 877 C C . ILE A 1 111 ? -27.982 11.466 21.402 1.00 79.44 111 ILE A C 1
ATOM 879 O O . ILE A 1 111 ? -29.188 11.538 21.170 1.00 79.44 111 ILE A O 1
ATOM 883 N N . ILE A 1 112 ? -27.502 11.465 22.647 1.00 62.28 112 ILE A N 1
ATOM 884 C CA . ILE A 1 112 ? -28.352 11.641 23.827 1.00 62.28 112 ILE A CA 1
ATOM 885 C C . ILE A 1 112 ? -28.429 13.147 24.129 1.00 62.28 112 ILE A C 1
ATOM 887 O O . ILE A 1 112 ? -27.487 13.690 24.709 1.00 62.28 112 ILE A O 1
ATOM 891 N N . PRO A 1 113 ? -29.513 13.864 23.760 1.00 57.78 113 PRO A N 1
ATOM 892 C CA . PRO A 1 113 ? -29.673 15.244 24.198 1.00 57.78 113 PRO A CA 1
ATOM 893 C C . PRO A 1 113 ? -29.704 15.278 25.733 1.00 57.78 113 PRO A C 1
ATOM 895 O O . PRO A 1 113 ? -30.245 14.349 26.346 1.00 57.78 113 PRO A O 1
ATOM 898 N N . PRO A 1 114 ? -29.173 16.329 26.387 1.00 58.44 114 PRO A N 1
ATOM 899 C CA . PRO A 1 114 ? -29.398 16.506 27.811 1.00 58.44 114 PRO A CA 1
ATOM 900 C C . PRO A 1 114 ? -30.910 16.529 28.023 1.00 58.44 114 PRO A C 1
ATOM 902 O O . PRO A 1 114 ? -31.598 17.403 27.494 1.00 58.44 114 PRO A O 1
ATOM 905 N N . SER A 1 115 ? -31.428 15.528 28.743 1.00 51.66 115 SER A N 1
ATOM 906 C CA . SER A 1 115 ? -32.810 15.516 29.205 1.00 51.66 115 SER A CA 1
ATOM 907 C C . SER A 1 115 ? -33.046 16.856 29.880 1.00 51.66 115 SER A C 1
ATOM 909 O O . SER A 1 115 ? -32.461 17.144 30.925 1.00 51.66 115 SER A O 1
ATOM 911 N N . SER A 1 116 ? -33.828 17.707 29.220 1.00 51.84 116 SER A N 1
ATOM 912 C CA . SER A 1 116 ? -34.256 18.985 29.754 1.00 51.84 116 SER A CA 1
ATOM 913 C C . SER A 1 116 ? -35.025 18.668 31.031 1.00 51.84 116 SER A C 1
ATOM 915 O O . SER A 1 116 ? -36.181 18.254 30.987 1.00 51.84 116 SER A O 1
ATOM 917 N N . ASN A 1 117 ? -34.352 18.789 32.176 1.00 53.81 117 ASN A N 1
ATOM 918 C CA . ASN A 1 117 ? -34.993 18.851 33.479 1.00 53.81 117 ASN A CA 1
ATOM 919 C C . ASN A 1 117 ? -35.737 20.190 33.542 1.00 53.81 117 ASN A C 1
ATOM 921 O O . ASN A 1 117 ? -35.319 21.119 34.229 1.00 53.81 117 ASN A O 1
ATOM 925 N N . ASN A 1 118 ? -36.834 20.295 32.792 1.00 47.19 118 ASN A N 1
ATOM 926 C CA . ASN A 1 118 ? -37.885 21.255 33.071 1.00 47.19 118 ASN A CA 1
ATOM 927 C C . ASN A 1 118 ? -38.559 20.788 34.359 1.00 47.19 118 ASN A C 1
ATOM 929 O O . ASN A 1 118 ? -39.546 20.055 34.344 1.00 47.19 118 ASN A O 1
ATOM 933 N N . ALA A 1 119 ? -37.994 21.206 35.491 1.00 53.41 119 ALA A N 1
ATOM 934 C CA . ALA A 1 119 ? -38.747 21.337 36.725 1.00 53.41 119 ALA A CA 1
ATOM 935 C C . ALA A 1 119 ? -39.701 22.530 36.562 1.00 53.41 119 ALA A C 1
ATOM 937 O O . ALA A 1 119 ? -39.495 23.602 37.124 1.00 53.41 119 ALA A O 1
ATOM 938 N N . ASP A 1 120 ? -40.718 22.339 35.726 1.00 54.53 120 ASP A N 1
ATOM 939 C CA . ASP A 1 120 ? -41.880 23.206 35.649 1.00 54.53 120 ASP A CA 1
ATOM 940 C C . ASP A 1 120 ? -42.876 22.709 36.698 1.00 54.53 120 ASP A C 1
ATOM 942 O O . ASP A 1 120 ? -43.649 21.780 36.478 1.00 54.53 120 ASP A O 1
ATOM 946 N N . PHE A 1 121 ? -42.782 23.280 37.895 1.00 54.41 121 PHE A N 1
ATOM 947 C CA . PHE A 1 121 ? -43.910 23.345 38.812 1.00 54.41 121 PHE A CA 1
ATOM 948 C C . PHE A 1 121 ? -44.035 24.790 39.278 1.00 54.41 121 PHE A C 1
ATOM 950 O O . PHE A 1 121 ? -43.689 25.159 40.399 1.00 54.41 121 PHE A O 1
ATOM 957 N N . HIS A 1 122 ? -44.573 25.619 38.385 1.00 55.34 122 HIS A N 1
ATOM 958 C CA . HIS A 1 122 ? -45.435 26.708 38.814 1.00 55.34 122 HIS A CA 1
ATOM 959 C C . HIS A 1 122 ? -46.560 26.127 39.686 1.00 55.34 122 HIS A C 1
ATOM 961 O O . HIS A 1 122 ? -47.517 25.531 39.189 1.00 55.34 122 HIS A O 1
ATOM 967 N N . HIS A 1 123 ? -46.470 26.316 41.000 1.00 51.56 123 HIS A N 1
ATOM 968 C CA . HIS A 1 123 ? -47.638 26.239 41.866 1.00 51.56 123 HIS A CA 1
ATOM 969 C C . HIS A 1 123 ? -47.954 27.622 42.421 1.00 51.56 123 HIS A C 1
ATOM 971 O O . HIS A 1 123 ? -47.243 28.162 43.265 1.00 51.56 123 HIS A O 1
ATOM 977 N N . LEU A 1 124 ? -49.030 28.183 41.861 1.00 52.62 124 LEU A N 1
ATOM 978 C CA . LEU A 1 124 ? -49.845 29.229 42.459 1.00 52.62 124 LEU A CA 1
ATOM 979 C C . LEU A 1 124 ? -50.191 28.849 43.907 1.00 52.62 124 LEU A C 1
ATOM 981 O O . LEU A 1 124 ? -50.757 27.774 44.114 1.00 52.62 124 LEU A O 1
ATOM 985 N N . HIS A 1 125 ? -49.967 29.760 44.854 1.00 47.56 125 HIS A N 1
ATOM 986 C CA . HIS A 1 125 ? -51.052 30.400 45.609 1.00 47.56 125 HIS A CA 1
ATOM 987 C C . HIS A 1 125 ? -50.558 31.618 46.394 1.00 47.56 125 HIS A C 1
ATOM 989 O O . HIS A 1 125 ? -49.415 31.569 46.899 1.00 47.56 125 HIS A O 1
#

pLDDT: mean 72.66, std 19.33, range [35.41, 96.81]

Foldseek 3Di:
DDDPDDPPPPQPDDDPVRLVVLLVCVVVVPDDLVVSQVDPPHHHSVVNVVSVPDPPPPDPDDDDDDDDDDDPDDDDPPPPPPVNVVVVVVVVVVVVVVVVVVVVVVVVVVVDDPPPPPPPDPDDD